Protein AF-A0A8T6ILW8-F1 (afdb_monomer)

Solvent-accessible surface area (backbone atoms only — not comparable to full-atom values): 4379 Å² total; per-residue (Å²): 81,58,103,54,94,80,82,46,60,69,23,47,64,58,50,61,97,44,87,92,45,74,70,48,39,50,49,23,6,51,39,36,22,71,70,39,69,38,66,69,53,100,90,46,52,25,67,60,49,32,54,48,41,24,54,50,46,29,53,50,52,52,52,51,52,53,49,54,58,54,52,63,56,67,80,73,116

Foldseek 3Di:
DDPDDDDLVVLCVLPPPDDDDLVSLLVSLLSQLVSDDDDQDPVGGNVVVSVVSSVVSSVVVVVVVVVVVVVVVVVPD

Structure (mmCIF, N/CA/C/O backbone):
data_AF-A0A8T6ILW8-F1
#
_entry.id   AF-A0A8T6ILW8-F1
#
loop_
_atom_site.group_PDB
_atom_site.id
_atom_site.type_symbol
_atom_site.label_atom_id
_atom_site.label_alt_id
_atom_site.label_comp_id
_atom_site.label_asym_id
_atom_site.label_entity_id
_atom_site.label_seq_id
_atom_site.pdbx_PDB_ins_code
_atom_site.Cartn_x
_atom_site.Cartn_y
_atom_site.Cartn_z
_atom_site.occupancy
_atom_site.B_iso_or_equiv
_atom_site.auth_seq_id
_atom_site.auth_comp_id
_atom_site.auth_asym_id
_atom_site.auth_atom_id
_atom_site.pdbx_PDB_model_num
ATOM 1 N N . VAL A 1 1 ? 5.051 5.364 -9.169 1.00 54.16 1 VAL A N 1
ATOM 2 C CA . VAL A 1 1 ? 5.297 6.822 -9.227 1.00 54.16 1 VAL A CA 1
ATOM 3 C C . VAL A 1 1 ? 4.826 7.326 -10.572 1.00 54.16 1 VAL A C 1
ATOM 5 O O . VAL A 1 1 ? 4.972 6.598 -11.538 1.00 54.16 1 VAL A O 1
ATOM 8 N N . ALA A 1 2 ? 4.225 8.500 -10.638 1.00 56.75 2 ALA A N 1
ATOM 9 C CA . ALA A 1 2 ? 3.867 9.164 -11.885 1.00 56.75 2 ALA A CA 1
ATOM 10 C C . ALA A 1 2 ? 4.286 10.633 -11.759 1.00 56.75 2 ALA A C 1
ATOM 12 O O . ALA A 1 2 ? 4.520 11.082 -10.634 1.00 56.75 2 ALA A O 1
ATOM 13 N N . PRO A 1 3 ? 4.399 11.379 -12.868 1.00 61.00 3 PRO A N 1
ATOM 14 C CA . PRO A 1 3 ? 4.676 12.816 -12.815 1.00 61.00 3 PRO A CA 1
ATOM 15 C C . PRO A 1 3 ? 3.645 13.603 -11.979 1.00 61.00 3 PRO A C 1
ATOM 17 O O . PRO A 1 3 ? 3.935 14.706 -11.533 1.00 61.00 3 PRO A O 1
ATOM 20 N N . THR A 1 4 ? 2.478 13.013 -11.702 1.00 69.25 4 THR A N 1
ATOM 21 C CA . THR A 1 4 ? 1.429 13.547 -10.824 1.00 69.25 4 THR A CA 1
ATOM 22 C C . THR A 1 4 ? 1.113 12.530 -9.716 1.00 69.25 4 THR A C 1
ATOM 24 O O . THR A 1 4 ? 1.144 11.325 -9.990 1.00 69.25 4 THR A O 1
ATOM 27 N N . PRO A 1 5 ? 0.809 12.956 -8.472 1.00 74.94 5 PRO A N 1
ATOM 28 C CA . PRO A 1 5 ? 0.332 12.050 -7.427 1.00 74.94 5 PRO A CA 1
ATOM 29 C C . PRO A 1 5 ? -0.854 11.202 -7.914 1.00 74.94 5 PRO A C 1
ATOM 31 O O . PRO A 1 5 ? -1.814 11.736 -8.464 1.00 74.94 5 PRO A O 1
ATOM 34 N N . ILE A 1 6 ? -0.787 9.882 -7.715 1.00 80.44 6 ILE A N 1
ATOM 35 C CA . ILE A 1 6 ? -1.869 8.945 -8.054 1.00 80.44 6 ILE A CA 1
ATOM 36 C C . ILE A 1 6 ? -2.588 8.543 -6.771 1.00 80.44 6 ILE A C 1
ATOM 38 O O . ILE A 1 6 ? -1.948 8.190 -5.780 1.00 80.44 6 ILE A O 1
ATOM 42 N N . ARG A 1 7 ? -3.921 8.539 -6.820 1.00 82.12 7 ARG A N 1
ATOM 43 C CA . ARG A 1 7 ? -4.763 7.933 -5.791 1.00 82.12 7 ARG A CA 1
ATOM 44 C C . ARG A 1 7 ? -5.014 6.462 -6.134 1.00 82.12 7 ARG A C 1
ATOM 46 O O . ARG A 1 7 ? -5.584 6.169 -7.180 1.00 82.12 7 ARG A O 1
ATOM 53 N N . ALA A 1 8 ? -4.575 5.559 -5.261 1.00 84.31 8 ALA A N 1
ATOM 54 C CA . ALA A 1 8 ? -4.719 4.113 -5.428 1.00 84.31 8 ALA A CA 1
ATOM 55 C C . ALA A 1 8 ? -6.093 3.647 -4.908 1.00 84.31 8 ALA A C 1
ATOM 57 O O . ALA A 1 8 ? -6.232 3.260 -3.745 1.00 84.31 8 ALA A O 1
ATOM 58 N N . LEU A 1 9 ? -7.128 3.762 -5.747 1.00 87.81 9 LEU A N 1
ATOM 59 C CA . LEU A 1 9 ? -8.521 3.504 -5.364 1.00 87.81 9 LEU A CA 1
ATOM 60 C C . LEU A 1 9 ? -8.745 2.042 -4.9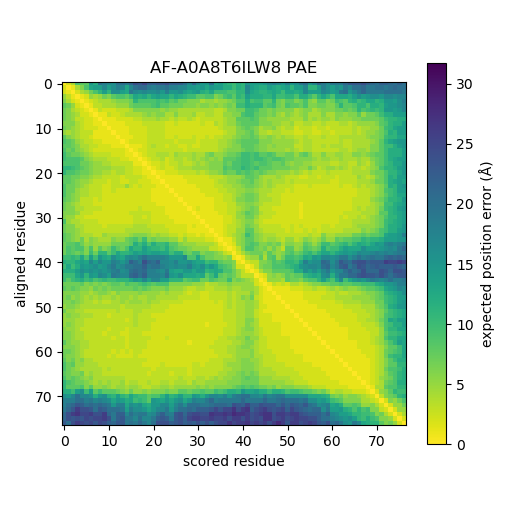68 1.00 87.81 9 LEU A C 1
ATOM 62 O O . LEU A 1 9 ? -9.362 1.776 -3.938 1.00 87.81 9 LEU A O 1
ATOM 66 N N . LYS A 1 10 ? -8.177 1.090 -5.718 1.00 87.19 10 LYS A N 1
ATOM 67 C CA . LYS A 1 10 ? -8.291 -0.336 -5.376 1.00 87.19 10 LYS A CA 1
ATOM 68 C C . LYS A 1 10 ? -7.633 -0.643 -4.035 1.00 87.19 10 LYS A C 1
ATOM 70 O O . LYS A 1 10 ? -8.158 -1.435 -3.255 1.00 87.19 10 LYS A O 1
ATOM 75 N N . ALA A 1 11 ? -6.489 -0.019 -3.756 1.00 86.75 11 ALA A N 1
ATOM 76 C CA . ALA A 1 11 ? -5.819 -0.178 -2.471 1.00 86.75 11 ALA A CA 1
ATOM 77 C C . ALA A 1 11 ? -6.661 0.381 -1.309 1.00 86.75 11 ALA A C 1
ATOM 79 O O . ALA A 1 11 ? -6.705 -0.237 -0.245 1.00 86.75 11 ALA A O 1
ATOM 80 N N . GLU A 1 12 ? -7.357 1.506 -1.510 1.00 87.50 12 GLU A N 1
ATOM 81 C CA . GLU A 1 12 ? -8.281 2.065 -0.516 1.00 87.50 12 GLU A CA 1
ATOM 82 C C . GLU A 1 12 ? -9.469 1.138 -0.239 1.00 87.50 12 GLU A C 1
ATOM 84 O O . GLU A 1 12 ? -9.792 0.887 0.924 1.00 87.50 12 GLU A O 1
ATOM 89 N N . ASP A 1 13 ? -10.100 0.597 -1.279 1.00 89.50 13 ASP A N 1
ATOM 90 C CA . ASP A 1 13 ? -11.279 -0.265 -1.140 1.00 89.50 13 ASP A CA 1
ATOM 91 C C . ASP A 1 13 ? -10.972 -1.568 -0.388 1.00 89.50 13 ASP A C 1
ATOM 93 O O . ASP A 1 13 ? -11.816 -2.093 0.343 1.00 89.50 13 ASP A O 1
ATOM 97 N N . LEU A 1 14 ? -9.736 -2.067 -0.491 1.00 87.94 14 LEU A N 1
ATOM 98 C CA . LEU A 1 14 ? -9.283 -3.256 0.237 1.00 87.94 14 LEU A CA 1
ATOM 99 C C . LEU A 1 14 ? -9.167 -3.043 1.754 1.00 87.94 14 LEU A C 1
ATOM 101 O O . LEU A 1 14 ? -9.239 -4.014 2.516 1.00 87.94 14 LEU A O 1
ATOM 105 N N . VAL A 1 15 ? -8.990 -1.797 2.204 1.00 87.81 15 VAL A N 1
ATOM 106 C CA . VAL A 1 15 ? -8.817 -1.459 3.628 1.00 87.81 15 VAL A CA 1
ATOM 107 C C . VAL A 1 15 ? -10.015 -0.718 4.229 1.00 87.81 15 VAL A C 1
ATOM 109 O O . VAL A 1 15 ? -10.226 -0.777 5.440 1.00 87.81 15 VAL A O 1
ATOM 112 N N . ARG A 1 16 ? -10.835 -0.046 3.415 1.00 89.44 16 ARG A N 1
ATOM 113 C CA . ARG A 1 16 ? -11.961 0.782 3.871 1.00 89.44 16 ARG A CA 1
ATOM 114 C C . ARG A 1 16 ? -13.045 -0.050 4.561 1.00 89.44 16 ARG A C 1
ATOM 116 O O . ARG A 1 16 ? -13.616 -0.966 3.978 1.00 89.44 16 ARG A O 1
ATOM 123 N N . GLY A 1 17 ? -13.356 0.293 5.814 1.00 88.38 17 GLY A N 1
ATOM 124 C CA . GLY A 1 17 ? -14.394 -0.389 6.604 1.00 88.38 17 GLY A CA 1
ATOM 125 C C . GLY A 1 17 ? -14.075 -1.856 6.919 1.00 88.38 17 GLY A C 1
ATOM 126 O O . GLY A 1 17 ? -14.963 -2.622 7.290 1.00 88.38 17 GLY A O 1
ATOM 127 N N . LYS A 1 18 ? -12.820 -2.274 6.736 1.00 87.62 18 LYS A N 1
ATOM 128 C CA . LYS A 1 18 ? -12.355 -3.642 6.944 1.00 87.62 18 LYS A CA 1
ATOM 129 C C . LYS A 1 18 ? -11.408 -3.684 8.142 1.00 87.62 18 LYS A C 1
ATOM 131 O O . LYS A 1 18 ? -10.530 -2.842 8.281 1.00 87.62 18 LYS A O 1
ATOM 136 N N . GLU A 1 19 ? -11.546 -4.715 8.976 1.00 87.25 19 GLU A N 1
ATOM 137 C CA . GLU A 1 19 ? -10.571 -5.035 10.027 1.00 87.25 19 GLU A CA 1
ATOM 138 C C . GLU A 1 19 ? -9.137 -5.106 9.458 1.00 87.25 19 GLU A C 1
ATOM 140 O O . GLU A 1 19 ? -8.899 -5.871 8.508 1.00 87.25 19 GLU A O 1
ATOM 145 N N . PRO A 1 20 ? -8.179 -4.343 10.011 1.00 84.69 20 PRO A N 1
ATOM 146 C CA . PRO A 1 20 ? -6.806 -4.360 9.538 1.00 84.69 20 PRO A CA 1
ATOM 147 C C . PRO A 1 20 ? -6.104 -5.652 9.969 1.00 84.69 20 PRO A C 1
ATOM 149 O O . PRO A 1 20 ? -5.826 -5.866 11.150 1.00 84.69 20 PRO A O 1
ATOM 152 N N . ASN A 1 21 ? -5.779 -6.499 8.990 1.00 89.88 21 ASN A N 1
ATOM 153 C CA . ASN A 1 21 ? -5.016 -7.733 9.179 1.00 89.88 21 ASN A CA 1
ATOM 154 C C . ASN A 1 21 ? -3.837 -7.812 8.190 1.00 89.88 21 ASN A C 1
ATOM 156 O O . ASN A 1 21 ? -3.898 -7.188 7.128 1.00 89.88 21 ASN A O 1
ATOM 160 N N . PRO A 1 22 ? -2.777 -8.589 8.493 1.00 87.94 22 PRO A N 1
ATOM 161 C CA . PRO A 1 22 ? -1.570 -8.644 7.665 1.00 87.94 22 PRO A CA 1
ATOM 162 C C . PRO A 1 22 ? -1.826 -8.968 6.186 1.00 87.94 22 PRO A C 1
ATOM 164 O O . PRO A 1 22 ? -1.226 -8.336 5.321 1.00 87.94 22 PRO A O 1
ATOM 167 N N . LYS A 1 23 ? -2.754 -9.890 5.900 1.00 90.44 23 LYS A N 1
ATOM 168 C CA . LYS A 1 23 ? -3.089 -10.341 4.540 1.00 90.44 23 LYS A CA 1
ATOM 169 C C . LYS A 1 23 ? -3.751 -9.239 3.708 1.00 90.44 23 LYS A C 1
ATOM 171 O O . LYS A 1 23 ? -3.439 -9.063 2.537 1.00 90.44 23 LYS A O 1
ATOM 176 N N . ARG A 1 24 ? -4.634 -8.445 4.319 1.00 90.38 24 ARG A N 1
ATOM 177 C CA . ARG A 1 24 ? -5.257 -7.285 3.661 1.00 90.38 24 ARG A CA 1
ATOM 178 C C . ARG A 1 24 ? -4.248 -6.190 3.361 1.00 90.38 24 ARG A C 1
ATOM 180 O O . ARG A 1 24 ? -4.300 -5.608 2.285 1.00 90.38 24 ARG A O 1
ATOM 187 N N . LEU A 1 25 ? -3.327 -5.926 4.288 1.00 90.38 25 LEU A N 1
ATOM 188 C CA . LEU A 1 25 ? -2.270 -4.941 4.056 1.00 90.38 25 LEU A CA 1
ATOM 189 C C . LEU A 1 25 ? -1.367 -5.374 2.901 1.00 90.38 25 LEU A C 1
ATOM 191 O O . LEU A 1 25 ? -0.974 -4.545 2.083 1.00 90.38 25 LEU A O 1
ATOM 195 N N . GLU A 1 26 ? -1.089 -6.675 2.807 1.00 91.12 26 GLU A N 1
ATOM 196 C CA . GLU A 1 26 ? -0.343 -7.250 1.696 1.00 91.12 26 GLU A CA 1
ATOM 197 C C . GLU A 1 26 ? -1.041 -7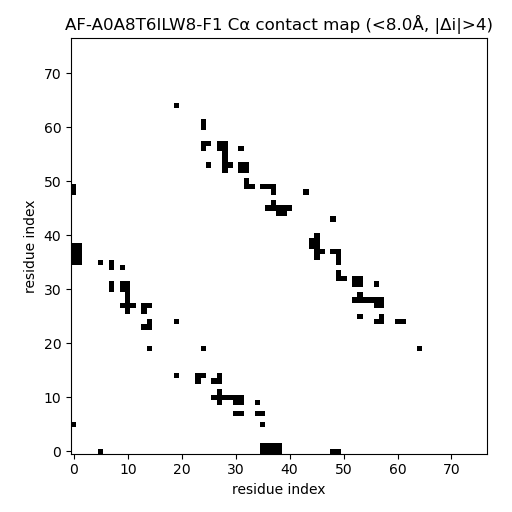.019 0.351 1.00 91.12 26 GLU A C 1
ATOM 199 O O . GLU A 1 26 ? -0.425 -6.473 -0.569 1.00 91.12 26 GLU A O 1
ATOM 204 N N . TRP A 1 27 ? -2.333 -7.350 0.272 1.00 91.44 27 TRP A N 1
ATOM 205 C 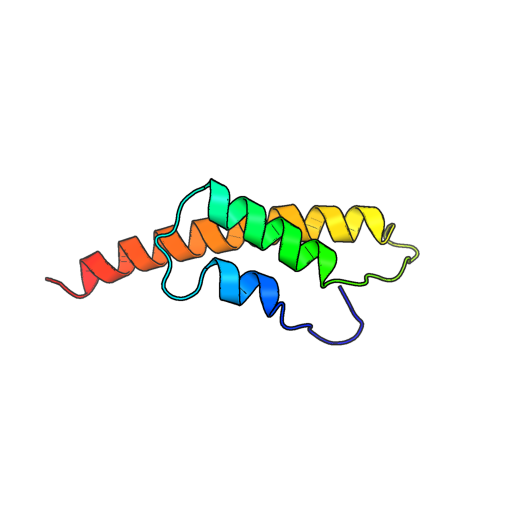CA . TRP A 1 27 ? -3.163 -7.123 -0.912 1.00 91.44 27 TRP A CA 1
ATOM 206 C C . TRP A 1 27 ? -3.268 -5.647 -1.294 1.00 91.44 27 TRP A C 1
ATOM 208 O O . TRP A 1 27 ? -3.177 -5.320 -2.473 1.00 91.44 27 TRP A O 1
ATOM 218 N N . ALA A 1 28 ? -3.397 -4.746 -0.319 1.00 90.56 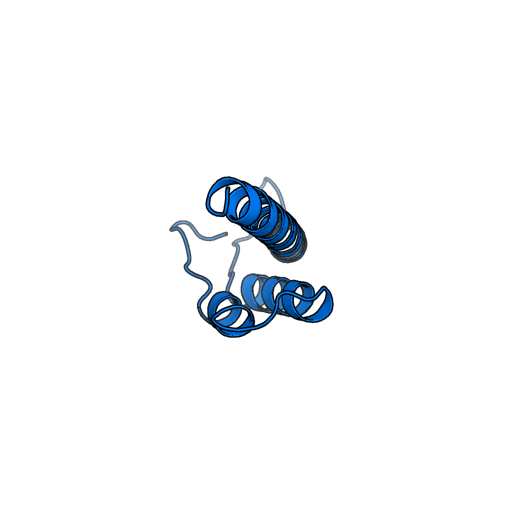28 ALA A N 1
ATOM 219 C CA . ALA A 1 28 ? -3.426 -3.309 -0.576 1.00 90.56 28 ALA A CA 1
ATOM 220 C C . ALA A 1 28 ? -2.107 -2.811 -1.192 1.00 90.56 28 ALA A C 1
ATOM 222 O O . ALA A 1 28 ? -2.124 -2.000 -2.116 1.00 90.56 28 ALA A O 1
ATOM 223 N N . GLY A 1 29 ? -0.964 -3.339 -0.740 1.00 89.88 29 GLY A N 1
ATOM 224 C CA . GLY A 1 29 ? 0.335 -3.053 -1.353 1.00 89.88 29 GLY A CA 1
ATOM 225 C C . GLY A 1 29 ? 0.441 -3.553 -2.794 1.00 89.88 29 GLY A C 1
ATOM 226 O O . GLY A 1 29 ? 0.933 -2.826 -3.657 1.00 89.88 29 GLY A O 1
ATOM 227 N N . ALA A 1 30 ? -0.046 -4.765 -3.072 1.00 91.12 30 ALA A N 1
ATOM 228 C CA . ALA A 1 30 ? -0.072 -5.315 -4.427 1.00 91.12 30 ALA A CA 1
ATOM 229 C C . ALA A 1 30 ? -0.984 -4.496 -5.359 1.00 91.12 30 ALA A C 1
ATOM 231 O O . ALA A 1 30 ? -0.562 -4.112 -6.448 1.00 91.12 30 ALA A O 1
ATOM 232 N N . ALA A 1 31 ? -2.185 -4.134 -4.901 1.00 90.56 31 ALA A N 1
ATOM 233 C CA . ALA A 1 31 ? -3.108 -3.294 -5.661 1.00 90.56 31 ALA A CA 1
ATOM 234 C C . ALA A 1 31 ? -2.506 -1.912 -5.967 1.00 90.56 31 ALA A C 1
ATOM 236 O O . ALA A 1 31 ? -2.545 -1.457 -7.108 1.00 90.56 31 ALA A O 1
ATOM 237 N N . ALA A 1 32 ? -1.866 -1.272 -4.983 1.00 88.31 32 ALA A N 1
ATOM 238 C CA . ALA A 1 32 ? -1.208 0.017 -5.188 1.00 88.31 32 ALA A CA 1
ATOM 239 C C . ALA A 1 32 ? -0.045 -0.065 -6.193 1.00 88.31 32 ALA A C 1
ATOM 241 O O . ALA A 1 32 ? 0.168 0.861 -6.980 1.00 88.31 32 ALA A O 1
ATOM 242 N N . MET A 1 33 ? 0.704 -1.171 -6.184 1.00 88.81 33 MET A N 1
ATOM 243 C CA . MET A 1 33 ? 1.748 -1.440 -7.172 1.00 88.81 33 MET A CA 1
ATOM 244 C C . MET A 1 33 ? 1.169 -1.561 -8.589 1.00 88.81 33 MET A C 1
ATOM 246 O O . MET A 1 33 ? 1.743 -0.994 -9.519 1.00 88.81 33 MET A O 1
ATOM 250 N N . GLU A 1 34 ? 0.053 -2.273 -8.759 1.00 86.75 34 GLU A N 1
ATOM 251 C CA . GLU A 1 34 ? -0.617 -2.453 -10.055 1.00 86.75 34 GLU A CA 1
ATOM 252 C C . GLU A 1 34 ? -1.217 -1.154 -10.605 1.00 86.75 34 GLU A C 1
ATOM 254 O O . GLU A 1 34 ? -1.157 -0.900 -11.810 1.00 86.75 34 GLU A O 1
ATOM 259 N N . GLU A 1 35 ? -1.764 -0.309 -9.730 1.00 84.88 35 GLU A N 1
ATOM 260 C CA . GLU A 1 35 ? -2.316 1.000 -10.101 1.00 84.88 35 GLU A CA 1
ATOM 261 C C . GLU A 1 35 ? -1.221 2.014 -10.469 1.00 84.88 35 GLU A C 1
ATOM 263 O O . GLU A 1 35 ? -1.475 3.004 -11.159 1.00 84.88 35 GLU A O 1
ATOM 268 N N . CYS A 1 36 ? 0.023 1.759 -10.065 1.00 79.88 36 CYS A N 1
ATOM 269 C CA . CYS A 1 36 ? 1.149 2.620 -10.377 1.00 79.88 36 CYS A CA 1
ATOM 270 C C . CYS A 1 36 ? 1.830 2.240 -11.698 1.00 79.88 36 CYS A C 1
ATOM 272 O O . CYS A 1 36 ? 2.321 1.128 -11.892 1.00 79.88 36 CYS A O 1
ATOM 274 N N . ARG A 1 37 ? 1.998 3.233 -12.577 1.00 72.12 37 ARG A N 1
ATOM 275 C CA . ARG A 1 37 ? 2.773 3.114 -13.823 1.00 72.12 37 ARG A CA 1
ATOM 276 C C . ARG A 1 37 ? 4.032 3.990 -13.785 1.00 72.12 37 ARG A C 1
ATOM 278 O O . ARG A 1 37 ? 4.045 5.053 -14.397 1.00 72.12 37 ARG A O 1
ATOM 285 N N . PRO A 1 38 ? 5.073 3.591 -13.028 1.00 72.00 38 PRO A N 1
ATOM 286 C CA . PRO A 1 38 ? 6.350 4.284 -13.066 1.00 72.00 38 PRO A CA 1
ATOM 287 C C . PRO A 1 38 ? 6.993 4.173 -14.440 1.00 72.00 38 PRO A C 1
ATOM 289 O O . PRO A 1 38 ? 7.086 3.081 -14.992 1.00 72.00 38 PRO A O 1
ATOM 292 N N . ILE A 1 39 ? 7.455 5.314 -14.946 1.00 69.75 39 ILE A N 1
ATOM 293 C CA . ILE A 1 39 ? 8.412 5.372 -16.050 1.00 69.75 39 ILE A CA 1
ATOM 294 C C . ILE A 1 39 ? 9.726 4.722 -15.613 1.00 69.75 39 ILE A C 1
ATOM 296 O O . ILE A 1 39 ? 9.966 4.595 -14.410 1.00 69.75 39 ILE A O 1
ATOM 300 N N . ASP A 1 40 ? 10.570 4.339 -16.560 1.00 65.88 40 ASP A N 1
ATOM 301 C CA . ASP A 1 40 ? 11.991 4.061 -16.338 1.00 65.88 40 ASP A CA 1
ATOM 302 C C . ASP A 1 40 ? 12.766 5.391 -16.382 1.00 65.88 40 ASP A C 1
ATOM 304 O O . ASP A 1 40 ? 12.405 6.285 -17.146 1.00 65.88 40 ASP A O 1
ATOM 308 N N . ASP A 1 41 ? 13.792 5.575 -15.545 1.00 66.00 41 ASP A N 1
ATOM 309 C CA . ASP A 1 41 ? 14.684 6.742 -15.650 1.00 66.00 41 ASP A CA 1
ATOM 310 C C . ASP A 1 41 ? 16.114 6.371 -15.233 1.00 66.00 41 ASP A C 1
ATOM 312 O O . ASP A 1 41 ? 16.377 5.262 -14.765 1.00 66.00 41 ASP A O 1
ATOM 316 N N . ILE A 1 42 ? 17.044 7.319 -15.367 1.00 66.81 42 ILE A N 1
ATOM 317 C CA . ILE A 1 42 ? 18.464 7.126 -15.036 1.00 66.81 42 ILE A CA 1
ATOM 318 C C . ILE A 1 42 ? 18.720 6.743 -13.565 1.00 66.81 42 ILE A C 1
ATOM 320 O O . ILE A 1 42 ? 19.810 6.293 -13.228 1.00 66.81 42 ILE A O 1
ATOM 324 N N . ARG A 1 43 ? 17.742 6.945 -12.675 1.00 68.00 43 ARG A N 1
ATOM 325 C CA . ARG A 1 43 ? 17.833 6.699 -11.229 1.00 68.00 43 ARG A CA 1
ATOM 326 C C . ARG A 1 43 ? 17.225 5.356 -10.821 1.00 68.00 43 ARG A C 1
ATOM 328 O O . ARG A 1 43 ? 17.183 5.047 -9.632 1.00 68.00 43 ARG A O 1
ATOM 335 N N . GLY A 1 44 ? 16.734 4.564 -11.775 1.00 68.19 44 GLY A N 1
ATOM 336 C CA . GLY A 1 44 ? 16.269 3.203 -11.537 1.00 68.19 44 GLY A CA 1
ATOM 337 C C . GLY A 1 44 ? 15.151 2.763 -12.476 1.00 68.19 44 GLY A C 1
ATOM 338 O O . GLY A 1 44 ? 14.498 3.566 -13.146 1.00 68.19 44 GLY A O 1
ATOM 339 N N . THR A 1 45 ? 14.894 1.458 -12.482 1.00 77.56 45 THR A N 1
ATOM 340 C CA . THR A 1 45 ? 13.839 0.861 -13.304 1.00 77.56 45 THR A CA 1
ATOM 341 C C . THR A 1 45 ? 12.456 1.075 -12.683 1.00 77.56 45 THR A C 1
ATOM 343 O O . THR A 1 45 ? 12.270 1.108 -11.460 1.00 77.56 45 THR A O 1
ATOM 346 N N . GLY A 1 46 ? 11.439 1.177 -13.529 1.00 78.25 46 GLY A N 1
ATOM 347 C CA . GLY A 1 46 ? 10.034 1.167 -13.156 1.00 78.25 46 GLY A CA 1
ATOM 348 C C . GLY A 1 46 ? 9.669 -0.097 -12.380 1.00 78.25 46 GLY A C 1
ATOM 349 O O . GLY A 1 46 ? 8.870 -0.019 -11.450 1.00 78.25 46 GLY A O 1
ATOM 350 N N . ALA A 1 47 ? 10.316 -1.232 -12.670 1.00 78.50 47 ALA A N 1
ATOM 351 C CA . ALA A 1 47 ? 10.167 -2.473 -11.909 1.00 78.50 47 ALA A CA 1
ATOM 352 C C . ALA A 1 47 ? 10.607 -2.322 -10.441 1.00 78.50 47 ALA A C 1
ATOM 354 O O . ALA A 1 47 ? 9.835 -2.646 -9.539 1.00 78.50 47 ALA A O 1
ATOM 355 N N . TYR A 1 48 ? 11.788 -1.746 -10.184 1.00 83.19 48 TYR A N 1
ATOM 356 C CA . TYR A 1 48 ? 12.249 -1.474 -8.817 1.00 83.19 48 TYR A CA 1
ATOM 357 C C . TYR A 1 48 ? 11.288 -0.538 -8.073 1.00 83.19 48 TYR A C 1
ATOM 359 O O . TYR A 1 48 ? 10.936 -0.766 -6.917 1.00 83.19 48 TYR A O 1
ATOM 367 N N . ARG A 1 49 ? 10.796 0.503 -8.754 1.00 82.44 49 ARG A N 1
ATOM 368 C CA . ARG A 1 49 ? 9.838 1.446 -8.162 1.00 82.44 49 ARG A CA 1
ATOM 369 C C . ARG A 1 49 ? 8.480 0.811 -7.877 1.00 82.44 49 ARG A C 1
ATOM 371 O O . ARG A 1 49 ? 7.871 1.158 -6.871 1.00 82.44 49 ARG A O 1
ATOM 378 N N . LYS A 1 50 ? 8.006 -0.107 -8.723 1.00 85.38 50 LYS A N 1
ATOM 379 C CA . LYS A 1 50 ? 6.792 -0.898 -8.464 1.00 85.38 50 LYS A CA 1
ATOM 380 C C . LYS A 1 50 ? 6.947 -1.733 -7.200 1.00 85.38 50 LYS A C 1
ATOM 382 O O . LYS A 1 50 ? 6.101 -1.653 -6.313 1.00 85.38 50 LYS A O 1
ATOM 387 N N . GLU A 1 51 ? 8.061 -2.441 -7.082 1.00 87.19 51 GLU A N 1
ATOM 388 C CA . GLU A 1 51 ? 8.321 -3.266 -5.907 1.00 87.19 51 GLU A CA 1
ATOM 389 C C . GLU A 1 51 ? 8.436 -2.422 -4.629 1.00 87.19 51 GLU A C 1
ATOM 391 O O . GLU A 1 51 ? 7.861 -2.749 -3.589 1.00 87.19 51 GLU A O 1
ATOM 396 N N . MET A 1 52 ? 9.075 -1.256 -4.723 1.00 89.12 52 MET A N 1
ATOM 397 C CA . MET A 1 52 ? 9.148 -0.320 -3.605 1.00 89.12 52 MET A CA 1
ATOM 398 C C . MET A 1 52 ? 7.763 0.188 -3.176 1.00 89.12 52 MET A C 1
ATOM 400 O O . MET A 1 52 ? 7.500 0.310 -1.983 1.00 89.12 52 MET A O 1
ATOM 404 N N . ILE A 1 53 ? 6.848 0.449 -4.116 1.00 88.94 53 ILE A N 1
ATOM 405 C CA . ILE A 1 53 ? 5.470 0.866 -3.800 1.00 88.94 53 ILE A CA 1
ATOM 406 C C . ILE A 1 53 ? 4.754 -0.218 -2.997 1.00 88.94 53 ILE A C 1
ATOM 408 O O . ILE A 1 53 ? 4.147 0.094 -1.972 1.00 88.94 53 ILE A O 1
ATOM 412 N N . ARG A 1 54 ? 4.886 -1.485 -3.406 1.00 90.75 54 ARG A N 1
ATOM 413 C CA . ARG A 1 54 ? 4.310 -2.629 -2.688 1.00 90.75 54 ARG A CA 1
ATOM 414 C C . ARG A 1 54 ? 4.767 -2.652 -1.227 1.00 90.75 54 ARG A C 1
ATOM 416 O O . ARG A 1 54 ? 3.936 -2.719 -0.321 1.00 90.75 54 ARG A O 1
ATOM 423 N N . ILE A 1 55 ? 6.075 -2.538 -0.997 1.00 91.94 55 ILE A N 1
ATOM 424 C CA . ILE A 1 55 ? 6.685 -2.582 0.341 1.00 91.94 55 ILE A CA 1
ATOM 425 C C . ILE A 1 55 ? 6.295 -1.354 1.177 1.00 91.94 55 ILE A C 1
ATOM 427 O O . ILE A 1 55 ? 5.904 -1.483 2.341 1.00 91.94 55 ILE A O 1
ATOM 431 N N . LEU A 1 56 ? 6.387 -0.153 0.602 1.00 91.56 56 LEU A N 1
ATOM 432 C CA . LEU A 1 56 ? 6.122 1.093 1.321 1.00 91.56 56 LEU A CA 1
ATOM 433 C C . LEU A 1 56 ? 4.655 1.216 1.728 1.00 91.56 56 LEU A C 1
ATOM 435 O O . LEU A 1 56 ? 4.382 1.592 2.866 1.00 91.56 56 LEU A O 1
ATOM 439 N N . VAL A 1 57 ? 3.718 0.850 0.852 1.00 91.69 57 VAL A N 1
ATOM 440 C CA . VAL A 1 57 ? 2.281 0.880 1.165 1.00 91.69 57 VAL A CA 1
ATOM 441 C C . VAL A 1 57 ? 1.966 -0.068 2.317 1.00 91.69 57 VAL A C 1
ATOM 443 O O . VAL A 1 57 ? 1.318 0.337 3.282 1.00 91.69 57 VAL A O 1
ATOM 446 N N . GLN A 1 58 ? 2.500 -1.292 2.292 1.00 90.75 58 GLN A N 1
ATOM 447 C CA . GLN A 1 58 ? 2.347 -2.237 3.402 1.00 90.75 58 GLN A CA 1
ATOM 448 C C . GLN A 1 58 ? 2.876 -1.663 4.722 1.00 90.75 58 GLN A C 1
ATOM 450 O O . GLN A 1 58 ? 2.206 -1.752 5.754 1.00 90.75 58 GLN A O 1
ATOM 455 N N . ARG A 1 59 ? 4.068 -1.055 4.701 1.00 91.81 59 ARG A N 1
ATOM 456 C CA . ARG A 1 59 ? 4.701 -0.475 5.892 1.00 91.81 59 ARG A CA 1
ATOM 457 C C . ARG A 1 59 ? 3.910 0.710 6.446 1.00 91.81 59 ARG A C 1
ATOM 459 O O . ARG A 1 59 ? 3.703 0.785 7.656 1.00 91.81 59 ARG A O 1
ATOM 466 N N . VAL A 1 60 ? 3.462 1.616 5.579 1.00 92.50 60 VAL A N 1
ATOM 467 C CA . VAL A 1 60 ? 2.680 2.796 5.971 1.00 92.50 60 VAL A CA 1
ATOM 468 C C . VAL A 1 60 ? 1.328 2.383 6.539 1.00 92.50 60 VAL A C 1
ATOM 470 O O . VAL A 1 60 ? 0.942 2.894 7.586 1.00 92.50 60 VAL A O 1
ATOM 473 N N . LEU A 1 61 ? 0.638 1.419 5.923 1.00 91.31 61 LEU A N 1
ATOM 474 C CA . LEU A 1 61 ? -0.641 0.937 6.443 1.00 91.31 61 LEU A CA 1
ATOM 475 C C . LEU A 1 61 ? -0.492 0.277 7.819 1.00 91.31 61 LEU A C 1
ATOM 477 O O . LEU A 1 61 ? -1.318 0.519 8.696 1.00 91.31 61 LEU A O 1
ATOM 481 N N . ARG A 1 62 ? 0.575 -0.502 8.052 1.00 91.38 62 ARG A N 1
ATOM 482 C CA . ARG A 1 62 ? 0.871 -1.059 9.386 1.00 91.38 62 ARG A CA 1
ATOM 483 C C . ARG A 1 62 ? 1.046 0.046 10.427 1.00 91.38 62 ARG A C 1
ATOM 485 O O . ARG A 1 62 ? 0.372 0.019 11.452 1.00 91.38 62 ARG A O 1
ATOM 492 N N . GLN A 1 63 ? 1.864 1.053 10.122 1.00 92.00 63 GLN A N 1
ATOM 493 C CA . GLN A 1 63 ? 2.072 2.195 11.018 1.00 92.00 63 GLN A CA 1
ATOM 494 C C . GLN A 1 63 ? 0.786 2.996 11.251 1.00 92.00 63 GLN A C 1
ATOM 496 O O . GLN A 1 63 ? 0.529 3.442 12.365 1.00 92.00 63 GLN A O 1
ATOM 501 N N . ALA A 1 64 ? -0.042 3.181 10.220 1.00 90.31 64 ALA A N 1
ATOM 502 C CA . ALA A 1 64 ? -1.319 3.876 10.342 1.00 90.31 64 ALA A CA 1
ATOM 503 C C . ALA A 1 64 ? -2.275 3.130 11.286 1.00 90.31 64 ALA A C 1
ATOM 505 O O . ALA A 1 64 ? -2.912 3.755 12.131 1.00 90.31 64 ALA A O 1
ATOM 506 N N . VAL A 1 65 ? -2.324 1.797 11.198 1.00 89.94 65 VAL A N 1
ATOM 507 C CA . VAL A 1 65 ? -3.115 0.947 12.101 1.00 89.94 65 VAL A CA 1
ATOM 508 C C . VAL A 1 65 ? -2.601 1.031 13.538 1.00 89.94 65 VAL A C 1
ATOM 510 O O . VAL A 1 65 ? -3.400 1.165 14.463 1.00 89.94 65 VAL A O 1
ATOM 513 N N . GLU A 1 66 ? -1.285 0.978 13.740 1.00 90.31 66 GLU A N 1
ATOM 514 C CA . GLU A 1 66 ? -0.665 1.133 15.063 1.00 90.31 66 GLU A CA 1
ATOM 515 C C . GLU A 1 66 ? -0.999 2.494 15.684 1.00 90.31 66 GLU A C 1
ATOM 517 O O . GLU A 1 66 ? -1.449 2.552 16.828 1.00 90.31 66 GLU A O 1
ATOM 522 N N . ARG A 1 67 ? -0.871 3.579 14.910 1.00 90.8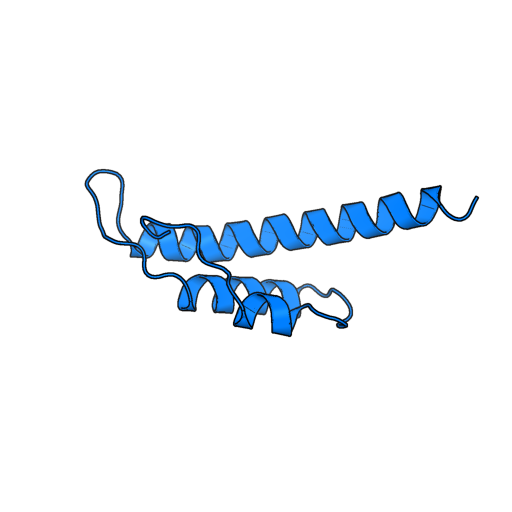1 67 ARG A N 1
ATOM 523 C CA . ARG A 1 67 ? -1.218 4.941 15.347 1.00 90.81 67 ARG A CA 1
ATOM 524 C C . ARG A 1 67 ? -2.704 5.090 15.657 1.00 90.81 67 ARG A C 1
ATOM 526 O O . ARG A 1 67 ? -3.045 5.651 16.690 1.00 90.81 67 ARG A O 1
ATOM 533 N N . ALA A 1 68 ? -3.589 4.553 14.817 1.00 88.19 68 ALA A N 1
ATOM 534 C CA . ALA A 1 68 ? -5.031 4.589 15.060 1.00 88.19 68 ALA A CA 1
ATOM 535 C C . ALA A 1 68 ? -5.409 3.843 16.353 1.00 88.19 68 ALA A C 1
ATOM 537 O O . ALA A 1 68 ? -6.235 4.315 17.133 1.00 88.19 68 ALA A O 1
ATOM 538 N N . ARG A 1 69 ? 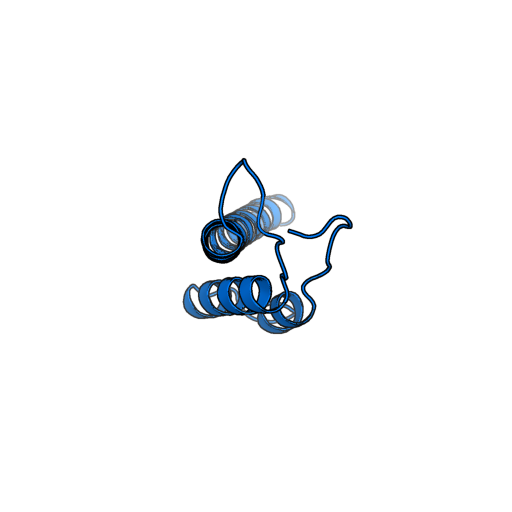-4.761 2.701 16.621 1.00 87.25 69 ARG A N 1
ATOM 539 C CA . ARG A 1 69 ? -4.945 1.938 17.866 1.00 87.25 69 ARG A CA 1
ATOM 540 C C . ARG A 1 69 ? -4.384 2.663 19.089 1.00 87.25 69 ARG A C 1
ATOM 542 O O . ARG A 1 69 ? -4.981 2.560 20.157 1.00 87.25 69 ARG A O 1
ATOM 549 N N . ALA 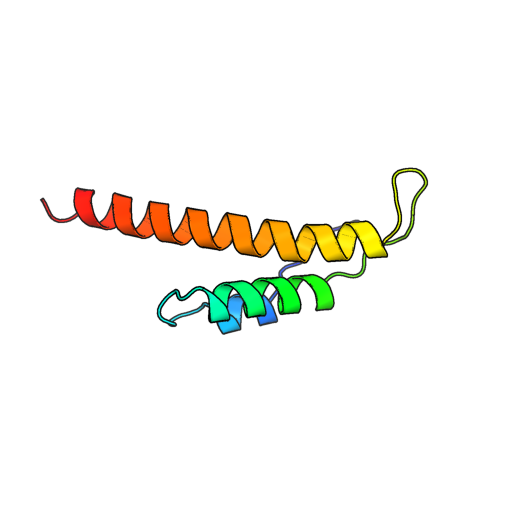A 1 70 ? -3.263 3.368 18.947 1.00 84.94 70 ALA A N 1
ATOM 550 C CA . ALA A 1 70 ? -2.674 4.169 20.017 1.00 84.94 70 ALA A CA 1
ATOM 551 C C . ALA A 1 70 ? -3.545 5.391 20.355 1.00 84.94 70 ALA A C 1
ATOM 553 O O . ALA A 1 70 ? -3.889 5.586 21.516 1.00 84.94 70 ALA A O 1
ATOM 554 N N . ASN A 1 71 ? -3.990 6.147 19.348 1.00 74.06 71 ASN A N 1
ATOM 555 C CA . ASN A 1 71 ? -4.817 7.342 19.540 1.00 74.06 71 ASN A CA 1
ATOM 556 C C . ASN A 1 71 ? -6.218 7.005 20.072 1.00 74.06 71 ASN A C 1
ATOM 558 O O . ASN A 1 71 ? -6.730 7.698 20.944 1.00 74.06 71 ASN A O 1
ATOM 562 N N . GLY A 1 72 ? -6.802 5.878 19.650 1.00 61.28 72 GLY A N 1
ATOM 563 C CA . GLY A 1 72 ? -8.073 5.400 20.199 1.00 61.28 72 GLY A CA 1
ATOM 564 C C . GLY A 1 72 ? -8.005 4.939 21.664 1.00 61.28 72 GLY A C 1
ATOM 565 O O . GLY A 1 72 ? -9.040 4.582 22.229 1.00 61.28 72 GLY A O 1
ATOM 566 N N . ARG A 1 73 ? -6.820 4.875 22.288 1.00 56.91 73 ARG A N 1
ATOM 567 C CA . ARG A 1 73 ? -6.678 4.685 23.746 1.00 56.91 73 ARG A CA 1
ATOM 568 C C . ARG A 1 73 ? -6.651 6.016 24.496 1.00 56.91 73 ARG A C 1
ATOM 570 O O . ARG A 1 73 ? -7.087 6.045 25.637 1.00 56.91 73 ARG A O 1
ATOM 577 N N . THR A 1 74 ? -6.195 7.090 23.854 1.00 54.62 74 THR A N 1
ATOM 578 C CA . THR A 1 74 ? -6.105 8.431 24.450 1.00 54.62 74 THR A CA 1
ATOM 579 C C . THR A 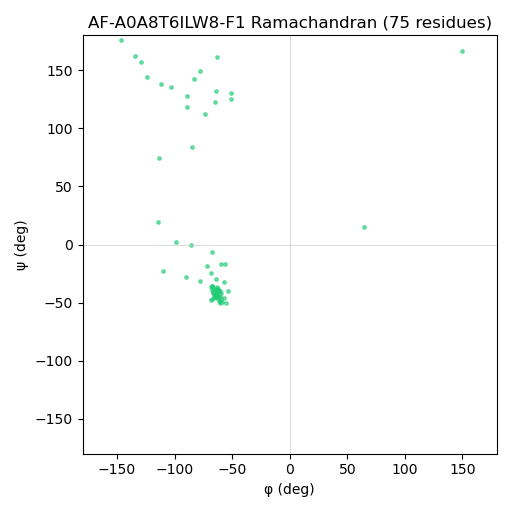1 74 ? -7.461 9.138 24.504 1.00 54.62 74 THR A C 1
ATOM 581 O O . THR A 1 74 ? -7.715 9.878 25.440 1.00 54.62 74 THR A O 1
ATOM 584 N N . GLU A 1 75 ? -8.360 8.880 23.550 1.00 53.12 75 GLU A N 1
ATOM 585 C CA . GLU A 1 75 ? -9.692 9.520 23.486 1.00 53.12 75 GLU A CA 1
ATOM 586 C C . GLU A 1 75 ? -10.780 8.814 24.326 1.00 53.12 75 GLU A C 1
ATOM 588 O O . GLU A 1 75 ? -11.931 9.243 24.332 1.00 53.12 75 GLU A O 1
ATOM 593 N N . ARG A 1 76 ? -10.450 7.709 25.011 1.00 54.19 76 ARG A N 1
ATOM 594 C CA . ARG A 1 76 ? -11.391 6.912 25.832 1.00 54.19 76 ARG A CA 1
ATOM 595 C C . ARG A 1 76 ? -11.070 6.924 27.333 1.00 54.19 76 ARG A C 1
ATOM 597 O O . ARG A 1 76 ? -11.521 6.030 28.046 1.00 54.19 76 ARG A O 1
ATOM 604 N N . SER A 1 77 ? -10.293 7.902 27.793 1.00 44.88 77 SER A N 1
ATOM 605 C CA . SER A 1 77 ? 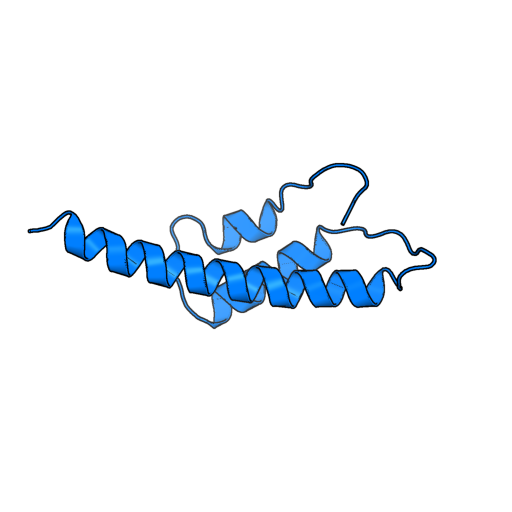-10.002 8.155 29.209 1.00 44.88 77 SER A CA 1
ATOM 606 C C . SER A 1 77 ? -10.422 9.563 29.591 1.00 44.88 77 SER A C 1
ATOM 608 O O . SER A 1 77 ? -10.661 9.742 30.803 1.00 44.88 77 SER A O 1
#

Nearest PDB structures (foldseek):
  1ffu-assembly1_F  TM=9.476E-01  e=1.999E-02  Hydrogenophaga pseudoflava
  1ffv-assembly1_F  TM=9.495E-01  e=2.923E-02  Hydrogenophaga pseudoflava
  1n60-assembly1_C  TM=8.745E-01  e=6.250E-02  Afipia carboxidovorans OM5
  1zxi-assembly1_F  TM=8.804E-01  e=9.138E-02  Afipia carboxidovorans OM5
  2w54-assembly1_A  TM=8.001E-01  e=6.109E-01  Rhodobacter capsulatus

Radius of gyration: 14.63 Å; Cα contacts (8 Å, |Δi|>4): 72; chains: 1; bounding box: 33×24×46 Å

Secondary structure (DSSP, 8-state):
--SSPPP-HHHHHHHTTS---HHHHHHHHHHHHHH--PPPBTTB-HHHHHHHHHHHHHHHHHHHHHHHHHHHHHTT-

Mean predicted aligned error: 6.96 Å

pLDDT: mean 81.47, std 12.03, range [44.88, 92.5]

Sequence (77 aa):
VAPTPIRALKAEDLVRGKEPNPKRLEWAGAAAMEECRPIDDIRGTGAYRKEMIRILVQRVLRQAVERARANGRTERS